Protein AF-A0A8T4Z8Q9-F1 (afdb_monomer_lite)

Sequence (84 aa):
MSTEERLRPDSLLLLLHNMGITDSRKALRAEEIPIPEKSKIDETIEELEKYERDGYVKGLLGEDGFKRYYLTDRGIIKVCASLS

Radius of gyration: 12.54 Å; chains: 1; bounding box: 34×23×34 Å

pLDDT: mean 86.78, std 14.02, range [38.31, 97.88]

Secondary structure (DSSP, 8-state):
-----PPPTT-HHHHHHHTT--SGGG-B-GGGS---TTS-HHHHHHHHHHHHHTTSEEEEE-TTS-EEEEE-HHHHHHHHHTT-

Foldseek 3Di:
DDPLPQADCQHQLVQLVVVVLADPVSWAALVPRPHPPVDDSVNSVVSQVVCVVVVQKPWDQDPVRGITIGGYPNSVVSNVSSVD

Structure (mmCIF, N/CA/C/O backbone):
data_AF-A0A8T4Z8Q9-F1
#
_entry.id   AF-A0A8T4Z8Q9-F1
#
loop_
_atom_site.group_PDB
_atom_site.id
_atom_site.type_symbol
_atom_site.label_atom_id
_atom_site.label_alt_id
_atom_site.label_comp_id
_atom_site.label_asym_id
_atom_site.label_entity_id
_atom_site.label_seq_id
_atom_site.pdbx_PDB_ins_code
_atom_site.Cartn_x
_atom_site.Cartn_y
_atom_site.Cartn_z
_atom_site.occupancy
_atom_site.B_iso_or_equiv
_atom_site.auth_seq_id
_atom_site.auth_comp_id
_atom_site.auth_asym_id
_atom_site.auth_atom_id
_atom_site.pdbx_PDB_model_num
ATOM 1 N N . MET A 1 1 ? 15.834 11.940 -21.029 1.00 38.31 1 MET A N 1
ATOM 2 C CA . MET A 1 1 ? 15.975 10.741 -20.178 1.00 38.31 1 MET A CA 1
ATOM 3 C C . MET A 1 1 ? 15.330 11.072 -18.850 1.00 38.31 1 MET A C 1
ATOM 5 O O . MET A 1 1 ? 15.821 11.958 -18.167 1.00 38.31 1 MET A O 1
ATOM 9 N N . SER A 1 2 ? 14.169 10.491 -18.564 1.00 48.53 2 SER A N 1
ATOM 10 C CA . SER A 1 2 ? 13.471 10.676 -17.291 1.00 48.53 2 SER A CA 1
ATOM 11 C C . SER A 1 2 ? 14.258 9.963 -16.199 1.00 48.53 2 SER A C 1
ATOM 13 O O . SER A 1 2 ? 14.475 8.759 -16.303 1.00 48.53 2 SER A O 1
ATOM 15 N N . THR A 1 3 ? 14.719 10.710 -15.202 1.00 49.91 3 THR A N 1
ATOM 16 C CA . THR A 1 3 ? 15.366 10.190 -13.998 1.00 49.91 3 THR A CA 1
ATOM 17 C C . THR A 1 3 ? 14.488 9.093 -13.401 1.00 49.91 3 THR A C 1
ATOM 19 O O . THR A 1 3 ? 13.338 9.359 -13.055 1.00 49.91 3 THR A O 1
ATOM 22 N N . GLU A 1 4 ? 14.989 7.861 -13.323 1.00 55.25 4 GLU A N 1
ATOM 23 C CA . GLU A 1 4 ? 14.299 6.804 -12.589 1.00 55.25 4 GLU A CA 1
ATOM 24 C C . GLU A 1 4 ? 14.177 7.251 -11.131 1.00 55.25 4 GLU A C 1
ATOM 26 O O . GLU A 1 4 ? 15.172 7.420 -10.424 1.00 55.25 4 GLU A O 1
ATOM 31 N N . GLU A 1 5 ? 12.949 7.519 -10.689 1.00 57.41 5 GLU A N 1
ATOM 32 C CA . GLU A 1 5 ? 12.665 7.778 -9.283 1.00 57.41 5 GLU A CA 1
ATOM 33 C C . GLU A 1 5 ? 12.965 6.497 -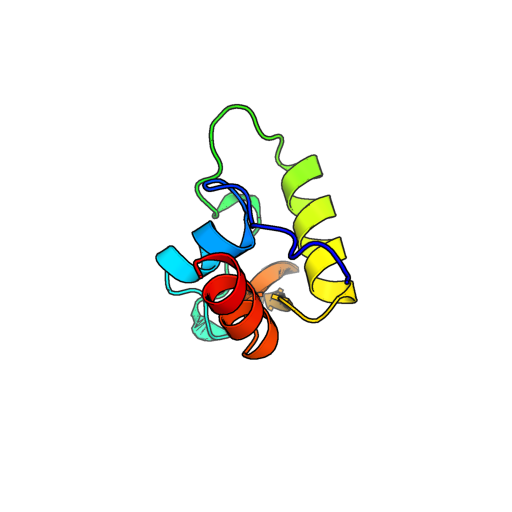8.501 1.00 57.41 5 GLU A C 1
ATOM 35 O O . GLU A 1 5 ? 12.147 5.571 -8.436 1.00 57.41 5 GLU A O 1
ATOM 40 N N . ARG A 1 6 ? 14.170 6.433 -7.929 1.00 60.72 6 ARG A N 1
ATOM 41 C CA . ARG A 1 6 ? 14.523 5.436 -6.925 1.00 60.72 6 ARG A CA 1
ATOM 42 C C . ARG A 1 6 ? 13.583 5.601 -5.743 1.00 60.72 6 ARG A C 1
ATOM 44 O O . ARG A 1 6 ? 13.475 6.686 -5.168 1.00 60.72 6 ARG A O 1
ATOM 51 N N . LEU A 1 7 ? 12.900 4.520 -5.386 1.00 61.47 7 LEU A N 1
ATOM 52 C CA . LEU A 1 7 ? 12.140 4.482 -4.151 1.00 61.47 7 LEU A CA 1
ATOM 53 C C . LEU A 1 7 ? 13.108 4.685 -2.990 1.00 61.47 7 LEU A C 1
ATOM 55 O O . LEU A 1 7 ? 14.197 4.108 -2.949 1.00 61.47 7 LEU A O 1
ATOM 59 N N . ARG A 1 8 ? 12.701 5.517 -2.034 1.00 70.69 8 ARG A N 1
ATOM 60 C CA . ARG A 1 8 ? 13.409 5.591 -0.760 1.00 70.69 8 ARG A CA 1
ATOM 61 C C . ARG A 1 8 ? 13.355 4.199 -0.102 1.00 70.69 8 ARG A C 1
ATOM 63 O O . ARG A 1 8 ? 12.324 3.534 -0.233 1.00 70.69 8 ARG A O 1
ATOM 70 N N . PRO A 1 9 ? 14.412 3.768 0.610 1.00 61.75 9 PRO A N 1
ATOM 71 C CA . PRO A 1 9 ? 14.425 2.494 1.340 1.00 61.75 9 PRO A CA 1
ATOM 72 C C . PRO A 1 9 ? 13.217 2.311 2.270 1.00 61.75 9 PRO A C 1
ATOM 74 O O . PRO A 1 9 ? 12.759 1.195 2.482 1.00 61.75 9 PRO A O 1
ATOM 77 N N . ASP A 1 10 ? 12.653 3.424 2.736 1.00 64.06 10 ASP A N 1
ATOM 78 C CA . ASP A 1 10 ? 11.510 3.456 3.649 1.00 64.06 10 ASP A CA 1
ATOM 79 C C . ASP A 1 10 ? 10.185 3.754 2.928 1.00 64.06 10 ASP A C 1
ATOM 81 O O . ASP A 1 10 ? 9.204 4.146 3.555 1.00 64.06 10 ASP A O 1
ATOM 85 N N . SER A 1 11 ? 10.143 3.644 1.595 1.00 84.94 11 SER A N 1
ATOM 86 C CA . SER A 1 11 ? 8.904 3.884 0.853 1.00 84.94 11 SER A CA 1
ATOM 87 C C . SER A 1 11 ? 7.849 2.847 1.219 1.00 84.94 11 SER A C 1
ATOM 89 O O . SER A 1 11 ? 8.129 1.650 1.337 1.00 84.94 11 SER A O 1
ATOM 91 N N . LEU A 1 12 ? 6.607 3.304 1.328 1.00 89.62 12 LEU A N 1
ATOM 92 C CA . LEU A 1 12 ? 5.496 2.453 1.724 1.00 89.62 12 LEU A CA 1
ATOM 93 C C . LEU A 1 12 ? 5.279 1.278 0.758 1.00 89.62 12 LEU A C 1
ATOM 95 O O . LEU A 1 12 ? 4.964 0.177 1.194 1.00 89.62 12 LEU A O 1
ATOM 99 N N . LEU A 1 13 ? 5.531 1.466 -0.544 1.00 92.44 13 LEU A N 1
ATOM 100 C CA . LEU A 1 13 ? 5.468 0.380 -1.531 1.00 92.44 13 LEU A CA 1
ATOM 101 C C . LEU A 1 13 ? 6.489 -0.729 -1.244 1.00 92.44 13 LEU A C 1
ATOM 10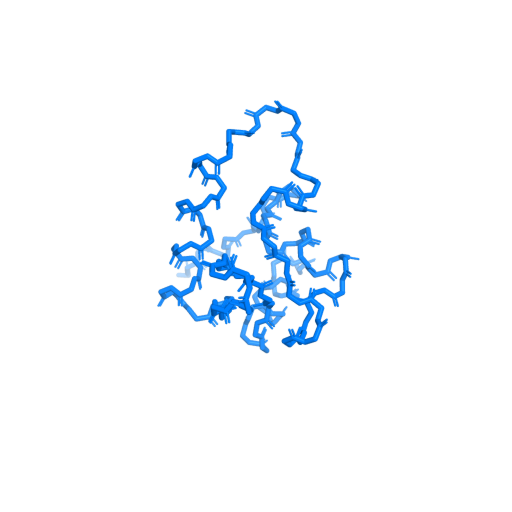3 O O . LEU A 1 13 ? 6.151 -1.909 -1.335 1.00 92.44 13 LEU A O 1
ATOM 107 N N . LEU A 1 14 ? 7.721 -0.364 -0.876 1.00 91.12 14 LEU A N 1
ATOM 108 C CA . LEU A 1 14 ? 8.755 -1.335 -0.526 1.00 91.12 14 LEU A CA 1
ATOM 109 C C . LEU A 1 14 ? 8.412 -2.058 0.785 1.00 91.12 14 LEU A C 1
ATOM 111 O O . LEU A 1 14 ? 8.586 -3.271 0.867 1.00 91.12 14 LEU A O 1
ATOM 115 N N . LEU A 1 15 ? 7.852 -1.355 1.775 1.00 91.19 15 LEU A N 1
ATOM 116 C CA . LEU A 1 15 ? 7.362 -1.976 3.013 1.00 91.19 15 LEU A CA 1
ATOM 117 C C . LEU A 1 15 ? 6.253 -2.998 2.734 1.00 91.19 15 LEU A C 1
ATOM 119 O O . LEU A 1 15 ? 6.364 -4.151 3.151 1.00 91.19 15 LEU A O 1
ATOM 123 N N . LEU A 1 16 ? 5.228 -2.615 1.966 1.00 93.88 16 LEU A N 1
ATOM 124 C CA . LEU A 1 16 ? 4.136 -3.514 1.582 1.00 93.88 16 LEU A CA 1
ATOM 125 C C . LEU A 1 16 ? 4.650 -4.751 0.829 1.00 93.88 16 LEU A C 1
ATOM 127 O O . LEU A 1 16 ? 4.190 -5.869 1.077 1.00 93.88 16 LEU A O 1
ATOM 131 N N . HIS A 1 17 ? 5.627 -4.560 -0.063 1.00 93.94 17 HIS A N 1
ATOM 132 C CA . HIS A 1 17 ? 6.257 -5.642 -0.819 1.00 93.94 17 HIS A CA 1
ATOM 133 C C . HIS A 1 17 ? 7.005 -6.597 0.111 1.00 93.94 17 HIS A C 1
ATOM 135 O O . HIS A 1 17 ? 6.807 -7.809 0.042 1.00 93.94 17 HIS A O 1
ATOM 141 N N . ASN A 1 18 ? 7.814 -6.056 1.021 1.00 91.12 18 ASN A N 1
ATOM 142 C CA . ASN A 1 18 ? 8.608 -6.840 1.964 1.00 91.12 18 ASN A CA 1
ATOM 143 C C . ASN A 1 18 ? 7.733 -7.632 2.946 1.00 91.12 18 ASN A C 1
ATOM 145 O O . ASN A 1 18 ? 8.113 -8.720 3.368 1.00 91.12 18 ASN A O 1
ATOM 149 N N . MET A 1 19 ? 6.541 -7.126 3.265 1.00 92.50 19 MET A N 1
ATOM 150 C CA . MET A 1 19 ? 5.537 -7.840 4.060 1.00 92.50 19 MET A CA 1
ATOM 151 C C . MET A 1 19 ? 4.721 -8.859 3.248 1.00 92.50 19 MET A C 1
ATOM 153 O O . MET A 1 19 ? 3.912 -9.599 3.810 1.00 92.50 19 MET A O 1
ATOM 157 N N . GLY A 1 20 ? 4.896 -8.913 1.925 1.00 94.38 20 GLY A N 1
ATOM 158 C CA . GLY A 1 20 ? 4.149 -9.811 1.049 1.00 94.38 20 GLY A CA 1
ATOM 159 C C . GLY A 1 20 ? 2.656 -9.483 0.965 1.00 94.38 20 GLY A C 1
ATOM 160 O O . GLY A 1 20 ? 1.850 -10.392 0.743 1.00 94.38 20 GLY A O 1
ATOM 161 N N . ILE A 1 21 ? 2.283 -8.211 1.146 1.00 95.69 21 ILE A N 1
ATOM 162 C CA . ILE A 1 21 ? 0.905 -7.698 1.064 1.00 95.69 21 ILE A CA 1
ATOM 163 C C . ILE A 1 21 ? 0.558 -7.486 -0.415 1.00 95.69 21 ILE A C 1
ATOM 165 O O . ILE A 1 21 ? 0.380 -6.370 -0.894 1.00 95.69 21 ILE A O 1
ATOM 169 N N . THR A 1 22 ? 0.532 -8.584 -1.166 1.00 94.75 22 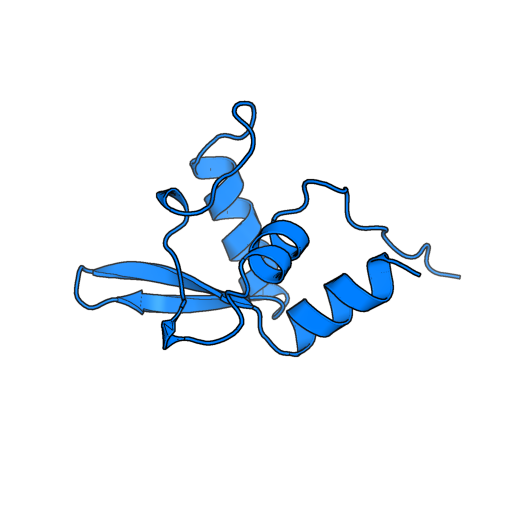THR A N 1
ATOM 170 C CA . THR A 1 22 ? 0.422 -8.602 -2.634 1.00 94.75 22 THR A CA 1
ATOM 171 C C . THR A 1 22 ? -0.909 -9.158 -3.138 1.00 94.75 22 THR A C 1
ATOM 173 O O . THR A 1 22 ? -1.105 -9.304 -4.339 1.00 94.75 22 THR A O 1
ATOM 176 N N . ASP A 1 23 ? -1.846 -9.472 -2.239 1.00 94.06 23 ASP A N 1
ATOM 177 C CA . ASP A 1 23 ? -3.201 -9.876 -2.605 1.00 94.06 23 ASP A CA 1
ATOM 178 C C . ASP A 1 23 ? -4.230 -9.442 -1.553 1.00 94.06 23 ASP A C 1
ATOM 180 O O . ASP A 1 23 ? -3.894 -9.183 -0.396 1.00 94.06 23 ASP A O 1
ATOM 184 N N . SER A 1 24 ? -5.500 -9.386 -1.958 1.00 93.25 24 SER A N 1
ATOM 185 C CA . SER A 1 24 ? -6.605 -8.881 -1.131 1.00 93.25 24 SER A CA 1
ATOM 186 C C . SER A 1 24 ? -6.779 -9.587 0.219 1.00 93.25 24 SER A C 1
ATOM 188 O O . SER A 1 24 ? -7.252 -8.964 1.163 1.00 93.25 24 SER A O 1
ATOM 190 N N . ARG A 1 25 ? -6.381 -10.860 0.350 1.00 93.25 25 ARG A N 1
ATOM 191 C CA . ARG A 1 25 ? -6.513 -11.626 1.605 1.00 93.25 25 ARG A CA 1
ATOM 192 C C . ARG A 1 25 ? -5.496 -11.197 2.657 1.00 93.25 25 ARG A C 1
ATOM 194 O O . ARG A 1 25 ? -5.647 -11.541 3.822 1.00 93.25 25 ARG A O 1
ATOM 201 N N . LYS A 1 26 ? -4.451 -10.483 2.239 1.00 94.56 26 LYS A N 1
ATOM 202 C CA . LYS A 1 26 ? -3.388 -9.954 3.098 1.00 94.56 26 LYS A CA 1
ATOM 203 C C . LYS A 1 26 ? -3.458 -8.437 3.247 1.00 94.56 26 LYS A C 1
ATOM 205 O O . LYS A 1 26 ? -2.531 -7.854 3.796 1.00 94.56 26 LYS A O 1
ATOM 210 N N . ALA A 1 27 ? -4.499 -7.797 2.712 1.00 96.31 27 ALA A N 1
ATOM 211 C CA . ALA A 1 27 ? -4.623 -6.349 2.730 1.00 96.31 27 ALA A CA 1
ATOM 212 C C . ALA A 1 27 ? -4.659 -5.824 4.173 1.00 96.31 27 ALA A C 1
ATOM 214 O O . ALA A 1 27 ? -5.368 -6.375 5.016 1.00 96.31 27 ALA A O 1
ATOM 215 N N . LEU A 1 28 ? -3.918 -4.749 4.435 1.00 95.56 28 LEU A N 1
ATOM 216 C CA . LEU A 1 28 ? -3.789 -4.146 5.763 1.00 95.56 28 LEU A CA 1
ATOM 217 C C . LEU A 1 28 ? -4.360 -2.734 5.793 1.00 95.56 28 LEU A C 1
ATOM 219 O O . LEU A 1 28 ? -4.344 -2.021 4.787 1.00 95.56 28 LEU A O 1
ATOM 223 N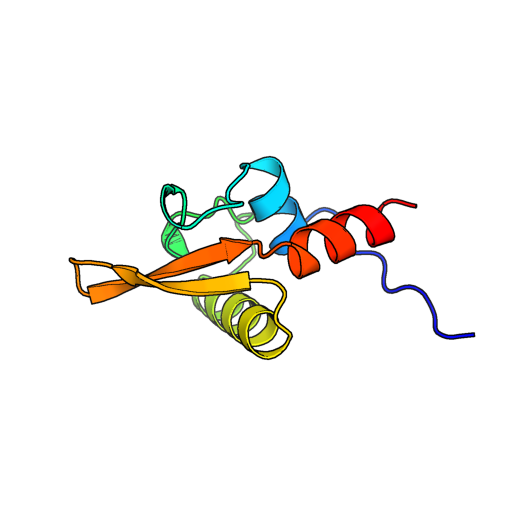 N . ARG A 1 29 ? -4.850 -2.322 6.958 1.00 95.31 29 ARG A N 1
ATOM 224 C CA . ARG A 1 29 ? -5.176 -0.924 7.242 1.00 95.31 29 ARG A CA 1
ATOM 225 C C . ARG A 1 29 ? -3.890 -0.112 7.388 1.00 95.31 29 ARG A C 1
ATOM 227 O O . ARG A 1 29 ? -2.827 -0.669 7.655 1.00 95.31 29 ARG A O 1
ATOM 234 N N . ALA A 1 30 ? -3.983 1.206 7.233 1.00 92.62 30 ALA A N 1
ATOM 235 C CA . ALA A 1 30 ? -2.815 2.077 7.341 1.00 92.62 30 ALA A CA 1
ATOM 236 C C . ALA A 1 30 ? -2.137 1.967 8.721 1.00 92.62 30 ALA A C 1
ATOM 238 O O . ALA A 1 30 ? -0.913 1.981 8.797 1.00 92.62 30 ALA A O 1
ATOM 239 N N . GLU A 1 31 ? -2.915 1.771 9.793 1.00 91.38 31 GLU A N 1
ATOM 240 C CA . GLU A 1 31 ? -2.408 1.643 11.168 1.00 91.38 31 GLU A CA 1
ATOM 241 C C . GLU A 1 31 ? -1.692 0.309 11.428 1.00 91.38 31 GLU A C 1
ATOM 243 O O . GLU A 1 31 ? -0.993 0.159 12.427 1.00 91.38 31 GLU A O 1
ATOM 248 N N . GLU A 1 32 ? -1.891 -0.679 10.555 1.00 92.12 32 GLU A N 1
ATOM 249 C CA . GLU A 1 32 ? -1.311 -2.020 10.676 1.00 92.12 32 GLU A CA 1
ATOM 250 C C . GLU A 1 32 ? 0.025 -2.139 9.931 1.00 92.12 32 GLU A C 1
ATOM 252 O O . GLU A 1 32 ? 0.735 -3.135 10.085 1.00 92.12 32 GLU A O 1
ATOM 257 N N . ILE A 1 33 ? 0.383 -1.134 9.125 1.00 90.50 33 ILE A N 1
ATOM 258 C CA . ILE A 1 33 ? 1.659 -1.095 8.416 1.00 90.50 33 ILE A CA 1
ATOM 259 C C . ILE A 1 33 ? 2.728 -0.578 9.394 1.00 90.50 33 ILE A C 1
ATOM 261 O O . ILE A 1 33 ? 2.559 0.502 9.957 1.00 90.50 33 ILE A O 1
ATOM 265 N N . PRO A 1 34 ? 3.846 -1.300 9.603 1.00 84.81 34 PRO A N 1
ATOM 266 C CA . PRO A 1 34 ? 4.914 -0.915 10.521 1.00 84.81 34 PRO A CA 1
ATOM 267 C C . PRO A 1 34 ? 5.780 0.199 9.912 1.00 84.81 34 PRO A C 1
ATOM 269 O O . PRO A 1 34 ? 6.925 -0.012 9.511 1.00 84.81 34 PRO A O 1
ATOM 272 N N . ILE A 1 35 ? 5.202 1.392 9.803 1.00 81.69 35 ILE A N 1
ATOM 273 C CA . ILE A 1 35 ? 5.878 2.610 9.358 1.00 81.69 35 ILE A CA 1
ATOM 274 C C . ILE A 1 35 ? 6.888 3.089 10.415 1.00 81.69 35 ILE A C 1
ATOM 276 O O . ILE A 1 35 ? 6.607 3.015 11.614 1.00 81.69 35 ILE A O 1
ATOM 280 N N . PRO A 1 36 ? 8.066 3.605 10.011 1.00 71.50 36 PRO A N 1
ATOM 281 C CA . PRO A 1 36 ? 9.018 4.196 10.945 1.00 71.50 36 PRO A CA 1
ATOM 282 C C . PRO A 1 36 ? 8.382 5.332 11.754 1.00 71.50 36 PRO A C 1
ATOM 284 O O . PRO A 1 36 ? 7.684 6.177 11.193 1.00 71.50 36 PRO A O 1
ATOM 287 N N . GLU A 1 37 ? 8.714 5.394 13.047 1.00 64.25 37 GLU A N 1
ATOM 288 C CA . GLU A 1 37 ? 8.152 6.259 14.110 1.00 64.25 37 GLU A CA 1
ATOM 289 C C . GLU A 1 37 ? 8.035 7.763 13.790 1.00 64.25 37 GLU A C 1
ATOM 291 O O . GLU A 1 37 ? 7.344 8.497 14.491 1.00 64.25 37 GLU A O 1
ATOM 296 N N . LYS A 1 38 ? 8.708 8.248 12.739 1.00 61.19 38 LYS A N 1
ATOM 297 C CA . LYS A 1 38 ? 8.630 9.645 12.287 1.00 61.19 38 LYS A CA 1
ATOM 298 C C . LYS A 1 38 ? 7.452 9.944 11.354 1.00 61.19 38 LYS A C 1
ATOM 300 O O . LYS A 1 38 ? 7.199 11.122 11.120 1.00 61.19 38 LYS A O 1
ATOM 305 N N . SER A 1 39 ? 6.771 8.933 10.819 1.00 66.88 39 SER A N 1
ATOM 306 C CA . SER A 1 39 ? 5.682 9.122 9.849 1.00 66.88 39 SER A CA 1
ATOM 307 C C . SER A 1 39 ? 4.342 9.191 10.571 1.00 66.88 39 SER A C 1
ATOM 309 O O . SER A 1 39 ? 4.036 8.325 11.393 1.00 66.88 39 SER A O 1
ATOM 311 N N . LYS A 1 40 ? 3.529 10.211 10.281 1.00 82.38 40 LYS A N 1
ATOM 312 C CA . LYS A 1 40 ? 2.174 10.287 10.842 1.00 82.38 40 LYS A CA 1
ATOM 313 C C . LYS A 1 40 ? 1.240 9.331 10.103 1.00 82.38 40 LYS A C 1
ATOM 315 O O . LYS A 1 40 ? 1.398 9.085 8.906 1.00 82.38 40 LYS A O 1
ATOM 320 N N . ILE A 1 41 ? 0.229 8.832 10.812 1.00 88.12 41 ILE A N 1
ATOM 321 C CA . ILE A 1 41 ? -0.799 7.976 10.210 1.00 88.12 41 ILE A CA 1
ATOM 322 C C . ILE A 1 41 ? -1.519 8.683 9.052 1.00 88.12 41 ILE A C 1
ATOM 324 O O . ILE A 1 41 ? -1.696 8.084 7.997 1.00 88.12 41 ILE A O 1
ATOM 328 N N . ASP A 1 42 ? -1.825 9.974 9.199 1.00 89.69 42 ASP A N 1
ATOM 329 C CA . ASP A 1 42 ? -2.491 10.769 8.159 1.00 89.69 42 ASP A CA 1
ATOM 330 C C . ASP A 1 42 ? -1.642 10.864 6.882 1.00 89.69 42 ASP A C 1
ATOM 332 O O . ASP A 1 42 ? -2.141 10.640 5.784 1.00 89.69 42 ASP A O 1
ATOM 336 N N . GLU A 1 43 ? -0.331 11.089 7.022 1.00 89.50 43 GLU A N 1
ATOM 337 C CA . GLU A 1 43 ? 0.612 11.127 5.894 1.00 89.50 43 GLU A CA 1
ATOM 338 C C . GLU A 1 43 ? 0.687 9.766 5.183 1.00 89.50 43 GLU A C 1
ATOM 340 O O . GLU A 1 43 ? 0.769 9.693 3.957 1.00 89.50 43 GLU A O 1
ATOM 345 N N . THR A 1 44 ? 0.603 8.675 5.949 1.00 90.62 44 THR A N 1
ATOM 346 C CA . THR A 1 44 ? 0.583 7.306 5.410 1.00 90.62 44 THR A CA 1
ATOM 347 C C . THR A 1 44 ? -0.693 7.049 4.614 1.00 90.62 44 THR A C 1
ATOM 349 O O . THR A 1 44 ? -0.640 6.467 3.531 1.00 90.62 44 THR A O 1
ATOM 352 N N . ILE A 1 45 ? -1.842 7.505 5.119 1.00 93.38 45 ILE A N 1
ATOM 353 C CA . ILE A 1 45 ? -3.124 7.409 4.415 1.00 93.38 45 ILE A CA 1
ATOM 354 C C . ILE A 1 45 ? -3.073 8.215 3.113 1.00 93.38 45 ILE A C 1
ATOM 356 O O . ILE A 1 45 ? -3.388 7.669 2.056 1.00 93.38 45 ILE A O 1
ATOM 360 N N . GLU A 1 46 ? -2.621 9.470 3.160 1.00 93.75 46 GLU A N 1
ATOM 361 C CA . GLU A 1 46 ? -2.486 10.325 1.974 1.00 93.75 46 GLU A CA 1
ATOM 362 C C . GLU A 1 46 ? -1.580 9.691 0.904 1.00 93.75 46 GLU A C 1
ATOM 364 O O . GLU A 1 46 ? -1.881 9.735 -0.297 1.00 93.75 46 GLU A O 1
ATOM 369 N N . GLU A 1 47 ? -0.480 9.062 1.327 1.00 92.88 47 GLU A N 1
ATOM 370 C CA . GLU A 1 47 ? 0.439 8.368 0.430 1.00 92.88 47 GLU A CA 1
ATOM 371 C C . GLU A 1 47 ? -0.196 7.104 -0.183 1.00 92.88 47 GLU A C 1
ATOM 373 O O . GLU A 1 47 ? -0.096 6.898 -1.397 1.00 92.88 47 GLU A O 1
ATOM 378 N N . LEU A 1 48 ? -0.915 6.292 0.603 1.00 94.88 48 LEU A N 1
ATOM 379 C CA . LEU A 1 48 ? -1.658 5.125 0.100 1.00 94.88 48 LEU A CA 1
ATOM 380 C C . LEU A 1 48 ? -2.730 5.523 -0.911 1.00 94.88 48 LEU A C 1
ATOM 382 O O . LEU A 1 48 ? -2.866 4.879 -1.950 1.00 94.88 48 LEU A O 1
ATOM 386 N N . GLU A 1 49 ? -3.467 6.597 -0.642 1.00 95.69 49 GLU A N 1
ATOM 387 C CA . GLU A 1 49 ? -4.473 7.111 -1.566 1.00 95.69 49 GLU A CA 1
ATOM 388 C C . GLU A 1 49 ? -3.850 7.617 -2.867 1.00 95.69 49 GLU A C 1
ATOM 390 O O . GLU A 1 49 ? -4.411 7.415 -3.946 1.00 95.69 49 GLU A O 1
ATOM 395 N N . LYS A 1 50 ? -2.674 8.250 -2.798 1.00 95.62 50 LYS A N 1
ATOM 396 C CA . LYS A 1 50 ? -1.916 8.615 -3.998 1.00 95.62 50 LYS A CA 1
ATOM 397 C C . LYS A 1 50 ? -1.517 7.371 -4.789 1.00 95.62 50 LYS A C 1
ATOM 399 O O . LYS A 1 50 ? -1.776 7.316 -5.989 1.00 95.62 50 LYS A O 1
ATOM 404 N N . TYR A 1 51 ? -0.944 6.365 -4.136 1.00 95.62 51 TYR A N 1
ATOM 405 C CA . TYR A 1 51 ? -0.562 5.121 -4.803 1.00 95.62 51 TYR A CA 1
ATOM 406 C C . TYR A 1 51 ? -1.750 4.359 -5.382 1.00 95.62 51 TYR A C 1
ATOM 408 O O . TYR A 1 51 ? -1.596 3.690 -6.404 1.00 95.62 51 TYR A O 1
ATOM 416 N N . GLU A 1 52 ? -2.925 4.460 -4.769 1.00 97.25 52 GLU A N 1
ATOM 417 C CA . GLU A 1 52 ? -4.150 3.885 -5.310 1.00 97.25 52 GLU A CA 1
ATOM 418 C C . GLU A 1 52 ? -4.586 4.609 -6.587 1.00 97.25 52 GLU A C 1
ATOM 420 O O . GLU A 1 52 ? -4.860 3.954 -7.593 1.00 97.25 52 GLU A O 1
ATOM 425 N N . ARG A 1 53 ? -4.570 5.952 -6.591 1.00 97.25 53 ARG A N 1
ATOM 426 C CA . ARG A 1 53 ? -4.829 6.751 -7.804 1.00 97.25 53 ARG A CA 1
ATOM 427 C C . ARG A 1 53 ? -3.846 6.424 -8.930 1.00 97.25 53 ARG A C 1
ATOM 429 O O . ARG A 1 53 ? -4.250 6.362 -10.088 1.00 97.25 53 ARG A O 1
ATOM 436 N N . ASP A 1 54 ? -2.586 6.163 -8.587 1.00 95.69 54 ASP A N 1
ATOM 437 C CA . ASP A 1 54 ? -1.530 5.799 -9.541 1.00 95.69 54 ASP A CA 1
ATOM 438 C C . ASP A 1 54 ? -1.559 4.302 -9.947 1.00 95.69 54 ASP A C 1
ATOM 440 O O . ASP A 1 54 ? -0.808 3.865 -10.831 1.00 95.69 54 ASP A O 1
ATOM 444 N N . GLY A 1 55 ? -2.430 3.503 -9.317 1.00 96.94 55 GLY A N 1
ATOM 445 C CA . GLY A 1 55 ? -2.648 2.083 -9.598 1.00 96.94 55 GLY A CA 1
ATOM 446 C C . GLY A 1 55 ? -1.602 1.126 -9.019 1.00 96.94 55 GLY A C 1
ATOM 447 O O . GLY A 1 55 ? -1.559 -0.036 -9.428 1.00 96.94 55 GLY A O 1
ATOM 448 N N . TYR A 1 56 ? -0.741 1.577 -8.103 1.00 96.75 56 TYR A N 1
ATOM 449 C CA . TYR A 1 56 ? 0.295 0.748 -7.467 1.00 96.75 56 TYR A CA 1
ATOM 450 C C . TYR A 1 56 ? -0.232 -0.071 -6.288 1.00 96.75 56 TYR A C 1
ATOM 452 O O . TYR A 1 56 ? 0.246 -1.175 -6.032 1.00 96.75 56 TYR A O 1
ATOM 460 N N . VAL A 1 57 ? -1.240 0.444 -5.591 1.00 97.69 57 VAL A N 1
ATOM 461 C CA . VAL A 1 57 ? -1.986 -0.300 -4.573 1.00 97.69 57 VAL A CA 1
ATOM 462 C C . VAL A 1 57 ? -3.460 -0.324 -4.939 1.00 97.69 57 VAL A C 1
ATOM 464 O O . VAL A 1 57 ? -3.919 0.446 -5.782 1.00 97.69 57 VAL A O 1
ATOM 467 N N . LYS A 1 58 ? -4.211 -1.212 -4.300 1.00 97.88 58 LYS A N 1
ATOM 468 C CA . LYS A 1 58 ? -5.665 -1.227 -4.372 1.00 97.88 58 LYS A CA 1
ATOM 469 C C . LYS A 1 58 ? -6.250 -1.220 -2.971 1.00 97.88 58 LYS A C 1
ATOM 471 O O . LYS A 1 58 ? -5.862 -2.037 -2.136 1.00 97.88 58 LYS A O 1
ATOM 476 N N . GLY A 1 59 ? -7.176 -0.297 -2.740 1.00 96.50 59 GLY A N 1
ATOM 477 C CA . GLY A 1 59 ? -8.000 -0.236 -1.550 1.00 96.50 59 GLY A CA 1
ATOM 478 C C . GLY A 1 59 ? -9.214 -1.155 -1.669 1.00 96.50 59 GLY A C 1
ATOM 479 O O . GLY A 1 59 ? -9.821 -1.292 -2.733 1.00 96.50 59 GLY A O 1
ATOM 480 N N . LEU A 1 60 ? -9.592 -1.778 -0.561 1.00 96.19 60 LEU A N 1
ATOM 481 C CA . LEU A 1 60 ? -10.860 -2.480 -0.402 1.00 96.19 60 LEU A CA 1
ATOM 482 C C . LEU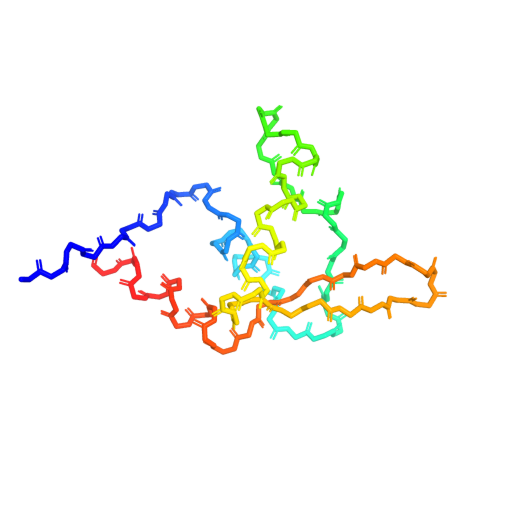 A 1 60 ? -11.468 -2.134 0.952 1.00 96.19 60 LEU A C 1
ATOM 484 O O . LEU A 1 60 ? -10.754 -1.982 1.943 1.00 96.19 60 LEU A O 1
ATOM 488 N N . LEU A 1 61 ? -12.789 -1.989 0.988 1.00 96.00 61 LEU A N 1
ATOM 489 C CA . LEU A 1 61 ? -13.514 -1.807 2.237 1.00 96.00 61 LEU A CA 1
ATOM 490 C C . LEU A 1 61 ? -13.643 -3.173 2.913 1.00 96.00 61 LEU A C 1
ATOM 492 O O . LEU A 1 61 ? -14.180 -4.101 2.308 1.00 96.00 61 LEU A O 1
ATOM 496 N N . GLY A 1 62 ? -13.114 -3.316 4.126 1.00 91.50 62 GLY A N 1
ATOM 497 C CA . GLY A 1 62 ? -13.314 -4.534 4.904 1.00 91.50 62 GLY A CA 1
ATOM 498 C C . GLY A 1 62 ? -14.679 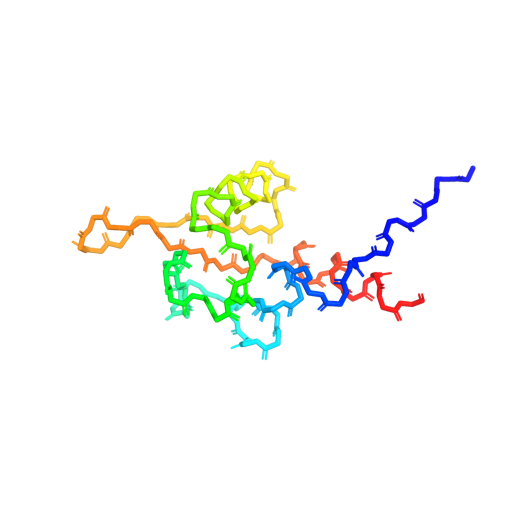-4.576 5.582 1.00 91.50 62 GLY A C 1
ATOM 499 O O . GLY A 1 62 ? -15.411 -3.588 5.615 1.00 91.50 62 GLY A O 1
ATOM 500 N N . GLU A 1 63 ? -15.007 -5.733 6.151 1.00 90.75 63 GLU A N 1
ATOM 501 C CA . GLU A 1 63 ? -16.295 -5.983 6.818 1.00 90.75 63 GLU A CA 1
ATOM 502 C C . GLU A 1 63 ? -16.523 -5.100 8.054 1.00 90.75 63 GLU A C 1
ATOM 504 O O . GLU A 1 63 ? -17.656 -4.805 8.417 1.00 90.75 63 GLU A O 1
ATOM 509 N N . ASP A 1 64 ? -15.441 -4.638 8.672 1.00 92.50 64 ASP A N 1
ATOM 510 C CA . ASP A 1 64 ? -15.438 -3.705 9.799 1.00 92.50 64 ASP A CA 1
ATOM 511 C C . ASP A 1 64 ? -15.582 -2.230 9.375 1.00 92.50 64 ASP A C 1
ATOM 513 O O . ASP A 1 64 ? -15.522 -1.337 10.218 1.00 92.50 64 ASP A O 1
ATOM 517 N N . GLY A 1 65 ? -15.757 -1.959 8.078 1.00 94.31 65 GLY A N 1
ATOM 518 C CA . GLY A 1 65 ? -15.889 -0.611 7.528 1.00 94.31 65 GLY A CA 1
ATOM 519 C C . GLY A 1 65 ? -14.563 0.130 7.351 1.00 94.31 65 GLY A C 1
ATOM 520 O O . GLY A 1 65 ? -14.572 1.285 6.925 1.00 94.31 65 GLY A O 1
ATOM 521 N N . PHE A 1 66 ? -13.422 -0.509 7.625 1.00 93.81 66 PHE A N 1
ATOM 522 C CA . PHE A 1 66 ? -12.110 0.107 7.446 1.00 93.81 66 PHE A CA 1
ATOM 523 C C . PHE A 1 66 ? -11.489 -0.266 6.101 1.00 93.81 66 PHE A C 1
ATOM 525 O O . PHE A 1 66 ? -11.521 -1.420 5.654 1.00 93.81 66 PHE A O 1
ATOM 532 N N . LYS A 1 67 ? -10.886 0.732 5.453 1.00 96.44 67 LYS A N 1
ATOM 533 C CA . LYS A 1 67 ? -10.196 0.560 4.177 1.00 96.44 67 LYS A CA 1
ATOM 534 C C . LYS A 1 67 ? -8.854 -0.141 4.388 1.00 96.44 67 LYS A C 1
ATOM 536 O O . LYS A 1 67 ? -8.084 0.222 5.274 1.00 96.44 67 LYS A O 1
ATOM 541 N N . ARG A 1 68 ? -8.583 -1.143 3.557 1.00 97.19 68 ARG A N 1
ATOM 542 C CA . ARG A 1 68 ? -7.354 -1.943 3.554 1.00 97.19 68 ARG A CA 1
ATOM 543 C C . ARG A 1 68 ? -6.685 -1.884 2.199 1.00 97.19 68 ARG A C 1
ATOM 545 O O . ARG A 1 68 ? -7.375 -1.840 1.185 1.00 97.19 68 ARG A O 1
ATOM 552 N N . TYR A 1 69 ? -5.364 -1.939 2.184 1.00 97.50 69 TYR A N 1
ATOM 553 C CA . TYR A 1 69 ? -4.549 -1.772 0.991 1.00 97.50 69 TYR A CA 1
ATOM 554 C C . TYR A 1 69 ? -3.675 -2.997 0.745 1.00 97.50 69 TYR A C 1
ATOM 556 O O . TYR A 1 69 ? -3.161 -3.609 1.681 1.00 97.50 69 TYR A O 1
ATOM 564 N N . TYR A 1 70 ? -3.497 -3.340 -0.526 1.00 97.31 70 TYR A N 1
ATOM 565 C CA . TYR A 1 70 ? -2.527 -4.333 -0.985 1.00 97.31 70 TYR A CA 1
ATOM 566 C C . TYR A 1 70 ? -1.878 -3.879 -2.294 1.00 97.31 70 TYR A C 1
ATOM 568 O O . TYR A 1 70 ? -2.456 -3.082 -3.037 1.00 97.31 70 TYR A O 1
ATOM 576 N N . LEU A 1 71 ? -0.673 -4.371 -2.579 1.00 97.50 71 LEU A N 1
ATOM 577 C CA . LEU A 1 71 ? 0.037 -4.090 -3.824 1.00 97.50 71 LEU A CA 1
ATOM 578 C C . LEU A 1 71 ? -0.650 -4.748 -5.015 1.00 97.50 71 LEU A C 1
ATOM 580 O O . LEU A 1 71 ? -1.036 -5.913 -4.968 1.00 97.50 71 LEU A O 1
ATOM 584 N N . THR A 1 72 ? -0.731 -4.006 -6.112 1.00 97.56 72 THR A N 1
ATOM 585 C CA . THR A 1 72 ? -1.069 -4.564 -7.422 1.00 97.56 72 THR A CA 1
ATOM 586 C C . THR A 1 72 ? 0.188 -5.095 -8.108 1.00 97.56 72 THR A C 1
ATOM 588 O O . THR A 1 72 ? 1.310 -4.751 -7.726 1.00 97.56 72 THR A O 1
ATOM 591 N N . ASP A 1 73 ? 0.019 -5.841 -9.200 1.00 96.31 73 ASP A N 1
ATOM 592 C CA . ASP A 1 73 ? 1.140 -6.249 -10.059 1.00 96.31 73 ASP A CA 1
ATOM 593 C C . ASP A 1 73 ? 1.968 -5.041 -10.528 1.00 96.31 73 ASP A C 1
ATOM 595 O O . ASP A 1 73 ? 3.197 -5.084 -10.562 1.00 96.31 73 ASP A O 1
ATOM 599 N N . ARG A 1 74 ? 1.303 -3.913 -10.819 1.00 95.56 74 ARG A N 1
ATOM 600 C CA . ARG A 1 74 ? 1.960 -2.655 -11.200 1.00 95.56 74 ARG A CA 1
ATOM 601 C C . ARG A 1 74 ? 2.795 -2.085 -10.051 1.00 95.56 74 ARG A C 1
ATOM 603 O O . ARG A 1 74 ? 3.887 -1.579 -10.297 1.00 95.56 74 ARG A O 1
ATOM 610 N N . GLY A 1 75 ? 2.299 -2.162 -8.816 1.00 94.88 75 GLY A N 1
ATOM 611 C CA . GLY A 1 75 ? 3.049 -1.773 -7.621 1.00 94.88 75 GLY A CA 1
ATOM 612 C C . GLY A 1 75 ? 4.290 -2.633 -7.411 1.00 94.88 75 GLY A C 1
ATOM 613 O O . GLY A 1 75 ? 5.370 -2.092 -7.191 1.00 94.88 75 GLY A O 1
ATOM 614 N N . ILE A 1 76 ? 4.161 -3.953 -7.568 1.00 94.69 76 ILE A N 1
ATOM 615 C CA . ILE A 1 76 ? 5.290 -4.893 -7.483 1.00 94.69 76 ILE A CA 1
ATOM 616 C C . ILE A 1 76 ? 6.347 -4.552 -8.540 1.00 94.69 76 ILE A C 1
ATOM 618 O O . ILE A 1 76 ? 7.516 -4.377 -8.203 1.00 94.69 76 ILE A O 1
ATOM 622 N N . ILE A 1 77 ? 5.941 -4.368 -9.801 1.00 93.56 77 ILE A N 1
ATOM 623 C CA . ILE A 1 77 ? 6.853 -3.989 -10.892 1.00 93.56 77 ILE A CA 1
ATOM 624 C C . ILE A 1 77 ? 7.564 -2.665 -10.584 1.00 93.56 77 ILE A C 1
ATOM 626 O O . ILE A 1 77 ? 8.774 -2.569 -10.786 1.00 93.56 77 ILE A O 1
ATOM 630 N N . LYS A 1 78 ? 6.846 -1.654 -10.071 1.00 91.81 78 LYS A N 1
ATOM 631 C CA . LYS A 1 78 ? 7.435 -0.361 -9.683 1.00 91.81 78 LYS A CA 1
ATOM 632 C C . LYS A 1 78 ? 8.500 -0.535 -8.600 1.00 91.81 78 LYS A C 1
ATOM 634 O O . LYS A 1 78 ? 9.560 0.070 -8.717 1.00 91.81 78 LYS A O 1
ATOM 639 N N . VAL A 1 79 ? 8.245 -1.371 -7.591 1.00 91.56 79 VAL A N 1
ATOM 640 C CA . VAL A 1 79 ? 9.233 -1.684 -6.546 1.00 91.56 79 VAL A CA 1
ATOM 641 C C . VAL A 1 79 ? 10.467 -2.350 -7.147 1.00 91.56 79 VAL A C 1
ATOM 643 O O . VAL A 1 79 ? 11.578 -1.884 -6.907 1.00 91.56 79 VAL A O 1
ATOM 646 N N . CYS A 1 80 ? 10.289 -3.384 -7.973 1.00 88.88 80 CYS A N 1
ATOM 647 C CA . CYS A 1 80 ? 11.404 -4.092 -8.602 1.00 88.88 80 CYS A CA 1
ATOM 648 C C . CYS A 1 80 ? 12.246 -3.182 -9.510 1.00 88.88 80 CYS A C 1
ATOM 650 O O . CYS A 1 80 ? 13.469 -3.236 -9.448 1.00 88.88 80 CYS A O 1
ATOM 652 N N . ALA A 1 81 ? 11.610 -2.318 -10.308 1.00 87.06 81 ALA A N 1
ATOM 653 C CA . ALA A 1 81 ? 12.299 -1.377 -11.196 1.00 87.06 81 ALA A CA 1
ATOM 654 C C . ALA A 1 81 ? 13.084 -0.289 -10.438 1.00 87.06 81 ALA A C 1
ATOM 656 O O . ALA A 1 81 ? 14.039 0.275 -10.960 1.00 87.06 81 ALA A O 1
ATOM 657 N N . SER A 1 82 ? 12.698 0.016 -9.199 1.00 80.12 82 SER A N 1
ATOM 658 C CA . SER A 1 82 ? 13.394 0.996 -8.360 1.00 80.12 82 SER A CA 1
ATOM 659 C C . SER A 1 82 ? 14.603 0.428 -7.603 1.00 80.12 82 SER A C 1
ATOM 661 O O . SER A 1 82 ? 15.299 1.200 -6.942 1.00 80.12 82 SER A O 1
ATOM 663 N N . LEU A 1 83 ? 14.846 -0.887 -7.679 1.00 67.94 83 LEU A N 1
ATOM 664 C CA . LEU A 1 83 ? 15.981 -1.579 -7.050 1.00 67.94 83 LEU A CA 1
ATOM 665 C C . LEU A 1 83 ? 17.152 -1.835 -8.020 1.00 67.94 83 LEU A C 1
ATOM 667 O O . LEU A 1 83 ? 18.192 -2.332 -7.583 1.00 67.94 83 LEU A O 1
ATOM 671 N N . SER A 1 84 ? 16.983 -1.507 -9.307 1.00 57.66 84 SER A N 1
ATOM 672 C CA . SER A 1 84 ? 18.000 -1.626 -10.363 1.00 57.66 84 SER A CA 1
ATOM 673 C C . SER A 1 84 ? 18.992 -0.457 -10.464 1.00 57.66 84 SER A C 1
ATOM 675 O O . SER A 1 84 ? 18.773 0.644 -9.889 1.00 57.66 84 SER A O 1
#